Protein AF-A0A2P4SDF4-F1 (afdb_monomer_lite)

Organism: Bambusicola thoracicus (NCBI:txid9083)

Secondary structure (DSSP, 8-state):
---PPP----------PPPPPSS-HHHH---SSTT-SSEEEEBSS-EEE-SSS-EEEEEEEEESS-SSS---EEEEE-HHHHHTTEEEPPEEE-TT--EEEEEEEEESSS-EEE-TT-EEEEEE-

InterPro domains:
  IPR029054 dUTPase-like [PF00692] (30-124)
  IPR036157 dUTPase-like superfamily [G3DSA:2.70.40.10] (26-125)
  IPR036157 dUTPase-like superfamily [SSF51283] (29-124)
  IPR051592 HERV-K(HML-2) Pro peptidase A2 [PTHR19422] (12-124)

Radius of gyration: 21.12 Å; chains: 1; bounding box: 34×25×86 Å

pLDDT: mean 87.71, std 19.69, range [32.56, 98.38]

Sequence (125 aa):
MNITRSKASEGDGTSTGPQPSSTGYLDQQQPATRGSLGVDVATAVDIHLQDTTVQKIHFAAEGPLSLKKHVHAILLGRSSLGQSGVFLVPGVIDSDCRGLIYALLYTLTPPVFISAGICIGQFIP

Foldseek 3Di:
DDDDDDDDDDDDDPDCDPDPDPWFQQRPFDDPDPPHQFTFWWFQAKDWAADFDKDKGWTPGWPPRGPVDQDKWKKAFDVVCVVQQKGWDIDIRGNGGGTTDMIIMGGPDDGDIDGTPDGGITTRD

Structure (mmCIF, N/CA/C/O backbone):
data_AF-A0A2P4SDF4-F1
#
_entry.id   AF-A0A2P4SDF4-F1
#
loop_
_atom_site.group_PDB
_atom_site.id
_atom_site.type_symbol
_atom_site.label_atom_id
_atom_site.label_alt_id
_atom_site.label_comp_id
_atom_site.label_asym_id
_atom_site.label_entity_id
_atom_site.label_seq_id
_atom_site.pdbx_PDB_ins_code
_atom_site.Cartn_x
_atom_site.Cartn_y
_atom_site.Cartn_z
_atom_site.occupancy
_atom_site.B_iso_or_equiv
_atom_site.auth_seq_id
_atom_site.auth_comp_id
_atom_site.auth_asym_id
_atom_site.auth_atom_id
_atom_site.pdbx_PDB_model_num
ATOM 1 N N . MET A 1 1 ? -11.773 -7.197 -69.520 1.00 38.78 1 MET A N 1
ATOM 2 C CA . MET A 1 1 ? -10.989 -7.697 -68.371 1.00 38.78 1 MET A CA 1
ATOM 3 C C . MET A 1 1 ? -10.863 -6.545 -67.381 1.00 38.78 1 MET A C 1
ATOM 5 O O . MET A 1 1 ? -10.592 -5.441 -67.832 1.00 38.78 1 MET A O 1
ATOM 9 N N . ASN A 1 2 ? -11.132 -6.820 -66.099 1.00 32.56 2 ASN A N 1
ATOM 10 C CA . ASN A 1 2 ? -11.234 -5.928 -64.925 1.00 32.56 2 ASN A CA 1
ATOM 11 C C . ASN A 1 2 ? -12.550 -5.154 -64.729 1.00 32.56 2 ASN A C 1
ATOM 13 O O . ASN A 1 2 ? -12.735 -4.077 -65.282 1.00 32.56 2 ASN A O 1
ATOM 17 N N . ILE A 1 3 ? -13.402 -5.673 -63.832 1.00 37.00 3 ILE A N 1
ATOM 18 C CA . ILE A 1 3 ? -14.309 -4.873 -62.992 1.00 37.00 3 ILE A CA 1
ATOM 19 C C . ILE A 1 3 ? -14.255 -5.452 -61.572 1.00 37.00 3 ILE A C 1
ATOM 21 O O . ILE A 1 3 ? -14.583 -6.616 -61.339 1.00 37.00 3 ILE A O 1
ATOM 25 N N . THR A 1 4 ? -13.790 -4.626 -60.642 1.00 40.03 4 THR A N 1
ATOM 26 C CA . THR A 1 4 ? -13.642 -4.883 -59.207 1.00 40.03 4 THR A CA 1
ATOM 27 C C . THR A 1 4 ? -15.020 -4.953 -58.542 1.00 40.03 4 THR A C 1
ATOM 29 O O . THR A 1 4 ? -15.829 -4.043 -58.716 1.00 40.03 4 THR A O 1
ATOM 32 N N . ARG A 1 5 ? -15.309 -6.014 -57.774 1.00 38.50 5 ARG A N 1
ATOM 33 C CA . ARG A 1 5 ? -16.517 -6.086 -56.933 1.00 38.50 5 ARG A CA 1
ATOM 34 C C . ARG A 1 5 ? -16.287 -5.336 -55.623 1.00 38.50 5 ARG A C 1
ATOM 36 O O . ARG A 1 5 ? -15.345 -5.632 -54.892 1.00 38.50 5 ARG A O 1
ATOM 43 N N . SER A 1 6 ? -17.183 -4.399 -55.340 1.00 41.25 6 SER A N 1
ATOM 44 C CA . SER A 1 6 ? -17.396 -3.775 -54.038 1.00 41.25 6 SER A CA 1
ATOM 45 C C . SER A 1 6 ? -17.793 -4.822 -52.992 1.00 41.25 6 SER A C 1
ATOM 47 O O . SER A 1 6 ? -18.567 -5.737 -53.280 1.00 41.25 6 SER A O 1
ATOM 49 N N . LYS A 1 7 ? -17.290 -4.676 -51.762 1.00 39.19 7 LYS A N 1
ATOM 50 C CA . LYS A 1 7 ? -17.843 -5.358 -50.590 1.00 39.19 7 LYS A CA 1
ATOM 51 C C . LYS A 1 7 ? -18.266 -4.314 -49.560 1.00 39.19 7 LYS A C 1
ATOM 53 O O . LYS A 1 7 ? -17.543 -3.355 -49.307 1.00 39.19 7 LYS A O 1
ATOM 58 N N . ALA A 1 8 ? -19.492 -4.509 -49.091 1.00 35.94 8 ALA A N 1
ATOM 59 C CA . ALA A 1 8 ? -20.289 -3.638 -48.250 1.00 35.94 8 ALA A CA 1
ATOM 60 C C . ALA A 1 8 ? -19.672 -3.380 -46.868 1.00 35.94 8 ALA A C 1
ATOM 62 O O . ALA A 1 8 ? -18.970 -4.229 -46.321 1.00 35.94 8 ALA A O 1
ATOM 63 N N . SER A 1 9 ? -19.991 -2.206 -46.318 1.00 44.91 9 SER A N 1
ATOM 64 C CA . SER A 1 9 ? -19.820 -1.883 -44.907 1.00 44.91 9 SER A CA 1
ATOM 65 C C . SER A 1 9 ? -20.907 -2.570 -44.082 1.00 44.91 9 SER A C 1
ATOM 67 O O . SER A 1 9 ? -22.089 -2.303 -44.294 1.00 44.91 9 SER A O 1
ATOM 69 N N . GLU A 1 10 ? -20.502 -3.365 -43.101 1.00 37.75 10 GLU A N 1
ATOM 70 C CA . GLU A 1 10 ? -21.305 -3.701 -41.925 1.00 37.75 10 GLU A CA 1
ATOM 71 C C . GLU A 1 10 ? -20.401 -3.514 -40.704 1.00 37.75 10 GLU A C 1
ATOM 73 O O . GLU A 1 10 ? -19.231 -3.900 -40.721 1.00 37.75 10 GLU A O 1
ATOM 78 N N . GLY A 1 11 ? -20.914 -2.774 -39.721 1.00 43.75 11 GLY A N 1
ATOM 79 C CA . GLY A 1 11 ? -20.145 -2.231 -38.609 1.00 43.75 11 GLY A CA 1
ATOM 80 C C . GLY A 1 11 ? -19.748 -3.260 -37.557 1.00 43.75 11 GLY A C 1
ATOM 81 O O . GLY A 1 11 ? -20.364 -4.313 -37.427 1.00 43.75 11 GLY A O 1
ATOM 82 N N . ASP A 1 12 ? -18.756 -2.883 -36.757 1.00 38.03 12 ASP A N 1
ATOM 83 C CA . ASP A 1 12 ? -18.502 -3.509 -35.469 1.00 38.03 12 ASP A CA 1
ATOM 84 C C . ASP A 1 12 ? -18.418 -2.407 -34.411 1.00 38.03 12 ASP A C 1
ATOM 86 O O . ASP A 1 12 ? -17.549 -1.529 -34.453 1.00 38.03 12 ASP A O 1
ATOM 90 N N . GLY A 1 13 ? -19.413 -2.400 -33.524 1.00 49.12 13 GLY A N 1
ATOM 91 C CA . GLY A 1 13 ? -19.498 -1.482 -32.402 1.00 49.12 13 GLY A CA 1
ATOM 92 C C . GLY A 1 13 ? -18.347 -1.776 -31.460 1.00 49.12 13 GLY A C 1
ATOM 93 O O . GLY A 1 13 ? -18.403 -2.713 -30.670 1.00 49.12 13 GLY A O 1
ATOM 94 N N . THR A 1 14 ? -17.292 -0.973 -31.555 1.00 43.16 14 THR A N 1
ATOM 95 C CA . THR A 1 14 ? -16.124 -1.130 -30.702 1.00 43.16 14 THR A CA 1
ATOM 96 C C . THR A 1 14 ? -16.530 -0.733 -29.291 1.00 43.16 14 THR A C 1
ATOM 98 O O . THR A 1 14 ? -16.660 0.446 -28.962 1.00 43.16 14 THR A O 1
ATOM 101 N N . SER A 1 15 ? -16.771 -1.743 -28.461 1.00 47.12 15 SER A N 1
ATOM 102 C CA . SER A 1 15 ? -16.874 -1.610 -27.019 1.00 47.12 15 SER A CA 1
ATOM 103 C C . SER A 1 15 ? -15.642 -0.855 -26.524 1.00 47.12 15 SER A C 1
ATOM 105 O O . SER A 1 15 ? -14.529 -1.387 -26.542 1.00 47.12 15 SER A O 1
ATOM 107 N N . THR A 1 16 ? -15.822 0.393 -26.103 1.00 49.12 16 THR A N 1
ATOM 108 C CA . THR A 1 16 ? -14.782 1.180 -25.445 1.00 49.12 16 THR A CA 1
ATOM 109 C C . THR A 1 16 ? -14.599 0.648 -24.028 1.00 49.12 16 THR A C 1
ATOM 111 O O . THR A 1 16 ? -15.047 1.249 -23.054 1.00 49.12 16 THR A O 1
ATOM 114 N N . GLY A 1 17 ? -13.979 -0.527 -23.916 1.00 53.16 17 GLY A N 1
ATOM 115 C CA . GLY A 1 17 ? -13.313 -0.921 -22.684 1.00 53.16 17 GLY A CA 1
ATOM 116 C C . GLY A 1 17 ? -12.149 0.043 -22.420 1.00 53.16 17 GLY A C 1
ATOM 117 O O . GLY A 1 17 ? -11.593 0.589 -23.382 1.00 53.16 17 GLY A O 1
ATOM 118 N N . PRO A 1 18 ? -11.773 0.290 -21.153 1.00 53.31 18 PRO A N 1
ATOM 119 C CA . PRO A 1 18 ? -10.633 1.140 -20.840 1.00 53.31 18 PRO A CA 1
ATOM 120 C C . PRO A 1 18 ? -9.393 0.597 -21.552 1.00 53.31 18 PRO A C 1
ATOM 122 O O . PRO A 1 18 ? -9.037 -0.570 -21.388 1.00 53.31 18 PRO A O 1
ATOM 125 N N . GLN A 1 19 ? -8.758 1.426 -22.379 1.00 52.22 19 GLN A N 1
ATOM 126 C CA . GLN A 1 19 ? -7.465 1.081 -22.959 1.00 52.22 19 GLN A CA 1
ATOM 127 C C . GLN A 1 19 ? -6.455 0.891 -21.817 1.00 52.22 19 GLN A C 1
ATOM 129 O O . GLN A 1 19 ? -6.431 1.720 -20.902 1.00 52.22 19 GLN A O 1
ATOM 134 N N . PRO A 1 20 ? -5.630 -0.170 -21.846 1.00 60.47 20 PRO A N 1
ATOM 135 C CA . PRO A 1 20 ? -4.600 -0.366 -20.837 1.00 60.47 20 PRO A CA 1
ATOM 136 C C . PRO A 1 20 ? -3.667 0.848 -20.830 1.00 60.47 20 PRO A C 1
ATOM 138 O O . PRO A 1 20 ? -3.244 1.325 -21.886 1.00 60.47 20 PRO A O 1
ATOM 141 N N . SER A 1 21 ? -3.370 1.376 -19.641 1.00 65.12 21 SER A N 1
ATOM 142 C CA . SER A 1 21 ? -2.507 2.547 -19.507 1.00 65.12 21 SER A CA 1
ATOM 143 C C . SER A 1 21 ? -1.148 2.267 -20.146 1.00 65.12 21 SER A C 1
ATOM 145 O O . SER A 1 21 ? -0.469 1.313 -19.773 1.00 65.12 21 SER A O 1
ATOM 147 N N . SER A 1 22 ? -0.708 3.127 -21.066 1.00 80.69 22 SER A N 1
ATOM 148 C CA . SER A 1 22 ? 0.588 3.003 -21.751 1.00 80.69 22 SER A CA 1
ATOM 149 C C . SER A 1 22 ? 1.803 3.258 -20.843 1.00 80.69 22 SER A C 1
ATOM 151 O O . SER A 1 22 ? 2.929 3.340 -21.328 1.00 80.69 22 SER A O 1
ATOM 153 N N . THR A 1 23 ? 1.582 3.447 -19.540 1.00 88.12 23 THR A N 1
ATOM 154 C CA . THR A 1 23 ? 2.569 3.946 -18.578 1.00 88.12 23 THR A CA 1
ATOM 155 C C . THR A 1 23 ? 2.318 3.284 -17.217 1.00 88.12 23 THR A C 1
ATOM 157 O O . THR A 1 23 ? 1.167 3.245 -16.787 1.00 88.12 23 THR A O 1
ATOM 160 N N . GLY A 1 24 ? 3.354 2.779 -16.535 1.00 92.69 24 GLY A N 1
ATOM 161 C CA . GLY A 1 24 ? 3.206 2.130 -15.221 1.00 92.69 24 GLY A CA 1
ATOM 162 C C . GLY A 1 24 ? 2.916 3.126 -14.091 1.00 92.69 24 GLY A C 1
ATOM 163 O O . GLY A 1 24 ? 3.114 4.330 -14.256 1.00 92.69 24 GLY A O 1
ATOM 164 N N . TYR A 1 25 ? 2.468 2.646 -12.928 1.00 95.44 25 TYR A N 1
ATOM 165 C CA . TYR A 1 25 ? 2.078 3.511 -11.802 1.00 95.44 25 TYR A CA 1
ATOM 166 C C . TYR A 1 25 ? 3.195 4.482 -11.366 1.00 95.44 25 TYR A C 1
ATOM 168 O O . TYR A 1 25 ? 2.982 5.692 -11.292 1.00 95.44 25 TYR A O 1
ATOM 176 N N . LEU A 1 26 ? 4.417 3.978 -11.166 1.00 96.00 26 LEU A N 1
ATOM 177 C CA . LEU A 1 26 ? 5.586 4.771 -10.759 1.00 96.00 26 LEU A CA 1
ATOM 178 C C . LEU A 1 26 ? 6.153 5.653 -11.879 1.00 96.00 26 LEU A C 1
ATOM 180 O O . LEU A 1 26 ? 6.977 6.524 -11.617 1.00 96.00 26 LEU A O 1
ATOM 184 N N . ASP A 1 27 ? 5.730 5.440 -13.125 1.00 95.06 27 ASP A N 1
ATOM 185 C CA . ASP A 1 27 ? 6.110 6.308 -14.240 1.00 95.06 27 ASP A CA 1
ATOM 186 C C . ASP A 1 27 ? 5.220 7.563 -14.320 1.00 95.06 27 ASP A C 1
ATOM 188 O O . ASP A 1 27 ? 5.605 8.534 -14.976 1.00 95.06 27 ASP A O 1
ATOM 192 N N . GLN A 1 28 ? 4.031 7.524 -13.702 1.00 94.56 28 GLN A N 1
ATOM 193 C CA . GLN A 1 28 ? 3.044 8.612 -13.693 1.00 94.56 28 GLN A CA 1
ATOM 194 C C . GLN A 1 28 ? 3.042 9.391 -12.374 1.00 94.56 28 GLN A C 1
ATOM 196 O O . GLN A 1 28 ? 2.809 10.600 -12.371 1.00 94.56 28 GLN A O 1
ATOM 201 N N . GLN A 1 29 ? 3.266 8.701 -11.257 1.00 95.25 29 GLN A N 1
ATOM 202 C CA . GLN A 1 29 ? 3.200 9.288 -9.924 1.00 95.25 29 GLN A CA 1
ATOM 203 C C . GLN A 1 29 ? 4.553 9.849 -9.482 1.00 95.25 29 GLN A C 1
ATOM 205 O O . GLN A 1 29 ? 5.610 9.311 -9.810 1.00 95.25 29 GLN A O 1
ATOM 210 N N . GLN A 1 30 ? 4.515 10.933 -8.708 1.00 94.12 30 GLN A N 1
ATOM 211 C CA . GLN A 1 30 ? 5.699 11.520 -8.083 1.00 94.12 30 GLN A CA 1
ATOM 212 C C . GLN A 1 30 ? 5.663 11.286 -6.570 1.00 94.12 30 GLN A C 1
ATOM 214 O O . GLN A 1 30 ? 4.578 11.235 -5.985 1.00 94.12 30 GLN A O 1
ATOM 219 N N . PRO A 1 31 ? 6.828 11.173 -5.910 1.00 96.88 31 PRO A N 1
ATOM 220 C CA . PRO A 1 31 ? 6.886 11.217 -4.456 1.00 96.88 31 PRO A CA 1
ATOM 221 C C . PRO A 1 31 ? 6.239 12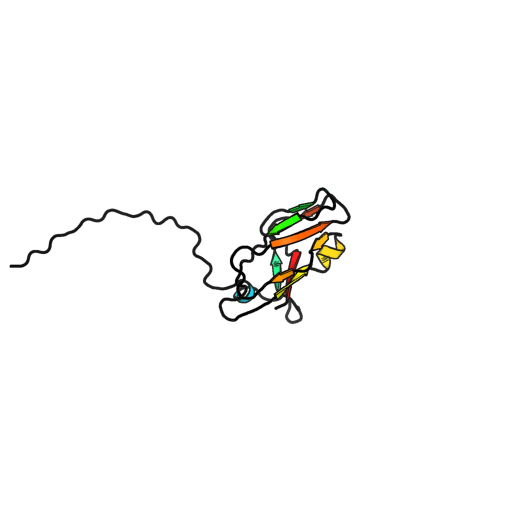.504 -3.923 1.00 96.88 31 PRO A C 1
ATOM 223 O O . PRO A 1 31 ? 6.321 13.555 -4.559 1.00 96.88 31 PRO A O 1
ATOM 226 N N . ALA A 1 32 ? 5.630 12.438 -2.735 1.00 96.19 32 ALA A N 1
ATOM 227 C CA . ALA A 1 32 ? 4.884 13.564 -2.160 1.00 96.19 32 ALA A CA 1
ATOM 228 C C . ALA A 1 32 ? 5.732 14.843 -2.007 1.00 96.19 32 ALA A C 1
ATOM 230 O O . ALA A 1 32 ? 5.222 15.958 -2.093 1.00 96.19 32 ALA A O 1
ATOM 231 N N . THR A 1 33 ? 7.038 14.684 -1.784 1.00 97.25 33 THR A N 1
ATOM 232 C CA . THR A 1 33 ? 8.027 15.764 -1.767 1.00 97.25 33 THR A CA 1
ATOM 233 C C . THR A 1 33 ? 9.345 15.276 -2.365 1.00 97.25 33 THR A C 1
ATOM 235 O O . THR A 1 33 ? 9.580 14.075 -2.484 1.00 97.25 33 THR A O 1
ATOM 238 N N . ARG A 1 34 ? 10.277 16.196 -2.644 1.00 96.31 34 ARG A N 1
ATOM 239 C CA . ARG A 1 34 ? 11.631 15.846 -3.109 1.00 96.31 34 ARG A CA 1
ATOM 240 C C . ARG A 1 34 ? 12.411 14.945 -2.133 1.00 96.31 34 ARG A C 1
ATOM 242 O O . ARG A 1 34 ? 13.324 14.255 -2.567 1.00 96.31 34 ARG A O 1
ATOM 249 N N . GLY A 1 35 ? 12.086 14.981 -0.838 1.00 97.38 35 GLY A N 1
ATOM 250 C CA . GLY A 1 35 ? 12.744 14.176 0.199 1.00 97.38 35 GLY A CA 1
ATOM 251 C C . GLY A 1 35 ? 12.004 12.887 0.567 1.00 97.38 35 GLY A C 1
ATOM 252 O O . GLY A 1 35 ? 12.438 12.186 1.477 1.00 97.38 35 GLY A O 1
AT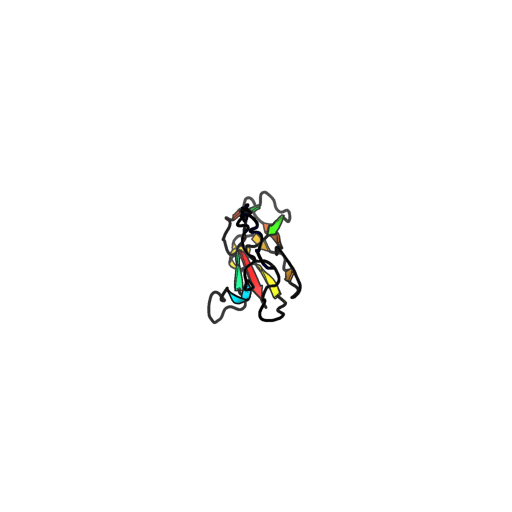OM 253 N N . SER A 1 36 ? 10.878 12.587 -0.083 1.00 97.31 36 SER A N 1
ATOM 254 C CA . SER A 1 36 ? 10.083 11.394 0.212 1.00 97.31 36 SER A CA 1
ATOM 255 C C . SER A 1 36 ? 10.792 10.128 -0.272 1.00 97.31 36 SER A C 1
ATOM 257 O O . SER A 1 36 ? 11.275 10.079 -1.400 1.00 97.31 36 SER A O 1
ATOM 259 N N . LEU A 1 37 ? 10.825 9.100 0.583 1.00 97.25 37 LEU A N 1
ATOM 260 C CA . LEU A 1 37 ? 11.439 7.808 0.264 1.00 97.25 37 LEU A CA 1
ATOM 261 C C . LEU A 1 37 ? 10.585 6.979 -0.708 1.00 97.25 37 LEU A C 1
ATOM 263 O O . LEU A 1 37 ? 11.125 6.355 -1.614 1.00 97.25 37 LEU A O 1
ATOM 267 N N . GLY A 1 38 ? 9.266 6.962 -0.503 1.00 97.38 38 GLY A N 1
ATOM 268 C CA . GLY A 1 38 ? 8.321 6.200 -1.315 1.00 97.38 38 GLY A CA 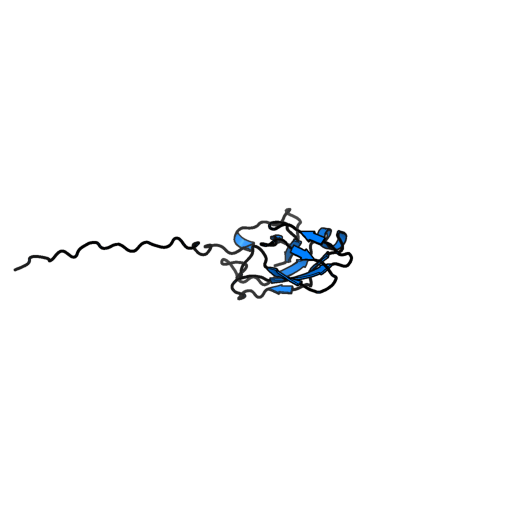1
ATOM 269 C C . GLY A 1 38 ? 7.361 7.071 -2.124 1.00 97.38 38 GLY A C 1
ATOM 270 O O . GLY A 1 38 ? 7.250 8.284 -1.923 1.00 97.38 38 GLY A O 1
ATOM 271 N N . VAL A 1 39 ? 6.643 6.414 -3.032 1.00 98.19 39 VAL A N 1
ATOM 272 C CA . VAL A 1 39 ? 5.524 6.976 -3.795 1.00 98.19 39 VAL A CA 1
ATOM 273 C C . VAL A 1 39 ? 4.225 6.507 -3.153 1.00 98.19 39 VAL A C 1
ATOM 275 O O . VAL A 1 39 ? 3.997 5.303 -3.036 1.00 98.19 39 VAL A O 1
ATOM 278 N N . ASP A 1 40 ? 3.397 7.455 -2.717 1.00 98.00 40 ASP A N 1
ATOM 279 C CA . ASP A 1 40 ? 2.118 7.174 -2.064 1.00 98.00 40 ASP A CA 1
ATOM 280 C C . ASP A 1 40 ? 1.194 6.367 -2.994 1.00 98.00 40 ASP A C 1
ATOM 282 O O . ASP A 1 40 ? 1.165 6.590 -4.204 1.00 98.00 40 ASP A O 1
ATOM 286 N N . VAL A 1 41 ? 0.419 5.445 -2.420 1.00 97.88 41 VAL A N 1
ATOM 287 C CA . VAL A 1 41 ? -0.578 4.655 -3.146 1.00 97.88 41 VAL A CA 1
ATOM 288 C C . VAL A 1 41 ? -1.920 4.632 -2.414 1.00 97.88 41 VAL A C 1
ATOM 290 O O . VAL A 1 41 ? -2.009 4.395 -1.202 1.00 97.88 41 VAL A O 1
ATOM 293 N N . ALA A 1 42 ? -2.977 4.902 -3.179 1.00 97.50 42 ALA A N 1
ATOM 294 C CA . ALA A 1 42 ? -4.350 5.002 -2.707 1.00 97.50 42 ALA A CA 1
ATOM 295 C C . ALA A 1 42 ? -5.127 3.694 -2.840 1.00 97.50 42 ALA A C 1
ATOM 297 O O . ALA A 1 42 ? -4.970 2.969 -3.825 1.00 97.50 42 ALA A O 1
ATOM 298 N N . THR A 1 43 ? -5.992 3.406 -1.864 1.00 97.31 43 THR A N 1
ATOM 299 C CA . THR A 1 43 ? -6.977 2.321 -2.001 1.00 97.31 43 THR A CA 1
ATOM 300 C C . THR A 1 43 ? -7.935 2.634 -3.150 1.00 97.31 43 THR A C 1
ATOM 302 O O . THR A 1 43 ? -8.347 3.783 -3.311 1.00 97.31 43 THR A O 1
ATOM 305 N N . ALA A 1 44 ? -8.295 1.639 -3.960 1.00 96.81 44 ALA A N 1
ATOM 306 C CA . ALA A 1 44 ? -9.293 1.844 -5.016 1.00 96.81 44 ALA A CA 1
ATOM 307 C C . ALA A 1 44 ? -10.735 1.672 -4.516 1.00 96.81 44 ALA A C 1
ATOM 309 O O . ALA A 1 44 ? -11.673 2.037 -5.219 1.00 96.81 44 ALA A O 1
ATOM 310 N N . VAL 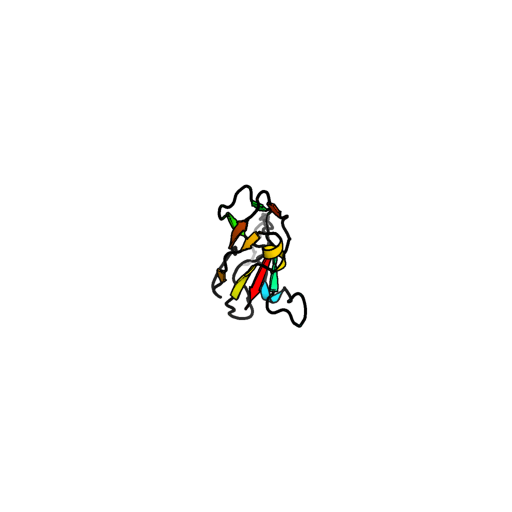A 1 45 ? -10.912 1.111 -3.318 1.00 95.75 45 VAL A N 1
ATOM 311 C CA . VAL A 1 45 ? -12.218 0.793 -2.734 1.00 95.75 45 VAL A CA 1
ATOM 312 C C . VAL A 1 45 ? -12.360 1.395 -1.344 1.00 95.75 45 VAL A C 1
ATOM 314 O O . VAL A 1 45 ? -11.364 1.629 -0.652 1.00 95.75 45 VAL A O 1
ATOM 317 N N . ASP A 1 46 ? -13.607 1.612 -0.939 1.00 97.69 46 ASP A N 1
ATOM 318 C CA . ASP A 1 46 ? -13.951 1.899 0.447 1.00 97.69 46 ASP A CA 1
ATOM 319 C C . ASP A 1 46 ? -13.603 0.691 1.332 1.00 97.69 46 ASP A C 1
ATOM 321 O O . ASP A 1 46 ? -13.849 -0.463 0.969 1.00 97.69 46 ASP A O 1
ATOM 325 N N . ILE A 1 47 ? -13.024 0.953 2.502 1.00 97.44 47 ILE A N 1
ATOM 326 C CA . ILE A 1 47 ? -12.579 -0.065 3.456 1.00 97.44 47 ILE A CA 1
ATOM 327 C C . ILE A 1 47 ? -13.397 0.066 4.736 1.00 97.44 47 ILE A C 1
ATOM 329 O O . ILE A 1 47 ? -13.449 1.137 5.343 1.00 97.44 47 ILE A O 1
ATOM 333 N N . HIS A 1 48 ? -13.976 -1.051 5.176 1.00 97.50 48 HIS A N 1
ATOM 334 C CA . HIS A 1 48 ? -14.714 -1.163 6.431 1.00 97.50 48 HIS A CA 1
ATOM 335 C C . HIS A 1 48 ? -14.072 -2.227 7.324 1.00 97.50 48 HIS A C 1
ATOM 337 O O . HIS A 1 48 ? -14.276 -3.427 7.135 1.00 97.50 48 HIS A O 1
ATOM 343 N N . LEU A 1 49 ? -13.310 -1.789 8.324 1.00 97.69 49 LEU A N 1
ATOM 344 C CA . LEU A 1 49 ? -12.701 -2.674 9.315 1.00 97.69 49 LEU A CA 1
ATOM 345 C C . LEU A 1 49 ? -13.619 -2.748 10.539 1.00 97.69 49 LEU A C 1
ATOM 347 O O . LEU A 1 49 ? -13.615 -1.852 11.385 1.00 97.69 49 LEU A O 1
ATOM 351 N N . GLN A 1 50 ? -14.458 -3.783 10.589 1.00 98.00 50 GLN A N 1
ATOM 352 C CA . GLN A 1 50 ? -15.441 -3.988 11.664 1.00 98.00 50 GLN A CA 1
ATOM 353 C C . GLN A 1 50 ? -14.856 -4.699 12.888 1.00 98.00 50 GLN A C 1
ATOM 355 O O . GLN A 1 50 ? -15.397 -4.589 13.984 1.00 98.00 50 GLN A O 1
ATOM 360 N N . ASP A 1 51 ? -13.749 -5.408 12.702 1.00 97.81 51 ASP A N 1
ATOM 361 C CA . ASP A 1 51 ? -13.041 -6.152 13.730 1.00 97.81 51 ASP A CA 1
ATOM 362 C C . ASP A 1 51 ? -11.522 -6.037 13.514 1.00 97.81 51 ASP A C 1
ATOM 364 O O . ASP A 1 51 ? -11.042 -5.229 12.714 1.00 97.81 51 ASP A O 1
ATOM 368 N N . THR A 1 52 ? -10.756 -6.822 14.265 1.00 98.00 52 THR A N 1
ATOM 369 C CA . THR A 1 52 ? -9.291 -6.843 14.200 1.00 98.00 52 THR A CA 1
ATOM 370 C C . THR A 1 52 ? -8.749 -7.884 13.216 1.00 98.00 52 THR A C 1
ATOM 372 O O . THR A 1 52 ? -7.542 -8.132 13.188 1.00 98.00 52 THR A O 1
ATOM 375 N N . THR A 1 53 ? -9.613 -8.520 12.416 1.00 97.69 53 THR A N 1
ATOM 376 C CA . THR A 1 53 ? -9.178 -9.510 11.431 1.00 97.69 53 THR A CA 1
ATOM 377 C C . THR A 1 53 ? -8.476 -8.840 10.255 1.00 97.69 53 THR A C 1
ATOM 379 O O . THR A 1 53 ? -8.697 -7.672 9.926 1.00 97.69 53 THR A O 1
ATOM 382 N N . VAL A 1 54 ? -7.581 -9.594 9.621 1.00 97.88 54 VAL A N 1
ATOM 383 C CA . VAL A 1 54 ? -6.858 -9.120 8.446 1.00 97.88 54 VAL A CA 1
ATOM 384 C C . VAL A 1 54 ? -7.789 -9.126 7.237 1.00 97.88 54 VAL A C 1
ATOM 386 O O . VAL A 1 54 ? -8.359 -10.159 6.890 1.00 97.88 54 VAL A O 1
ATOM 389 N N . GLN A 1 55 ? -7.879 -7.993 6.548 1.00 97.62 55 GLN A N 1
ATOM 390 C CA . GLN A 1 55 ? -8.629 -7.836 5.310 1.00 97.62 55 GLN A CA 1
ATOM 391 C C . GLN A 1 55 ? -7.707 -7.604 4.117 1.00 97.62 55 GLN A C 1
ATOM 393 O O . GLN A 1 55 ? -6.727 -6.862 4.194 1.00 97.62 55 GLN A O 1
ATOM 398 N N . LYS A 1 56 ? -8.053 -8.226 2.987 1.00 97.06 56 LYS A N 1
ATOM 399 C CA . LYS A 1 56 ? -7.385 -8.028 1.701 1.00 97.06 56 LYS A CA 1
ATOM 400 C C . LYS A 1 56 ? -8.084 -6.914 0.925 1.00 97.06 56 LYS A C 1
ATOM 402 O O . LYS A 1 56 ? -9.270 -7.028 0.632 1.00 97.06 56 LYS A O 1
ATOM 407 N N . ILE A 1 57 ? -7.337 -5.888 0.536 1.00 95.88 57 ILE A N 1
ATOM 408 C CA . ILE A 1 57 ? -7.818 -4.762 -0.280 1.00 95.88 57 ILE A CA 1
ATOM 409 C C . ILE A 1 57 ? -6.937 -4.605 -1.511 1.00 95.88 57 ILE A C 1
ATOM 411 O O . ILE A 1 57 ? -5.801 -5.077 -1.503 1.00 95.88 57 ILE A O 1
ATOM 415 N N . HIS A 1 58 ? -7.438 -3.963 -2.566 1.00 94.25 58 HIS A N 1
ATOM 416 C CA . HIS A 1 58 ? -6.616 -3.609 -3.723 1.00 94.25 58 HIS A CA 1
ATOM 417 C C . HIS A 1 58 ? -6.423 -2.096 -3.835 1.00 94.25 58 HIS A C 1
ATOM 419 O O . HIS A 1 58 ? -7.280 -1.298 -3.448 1.00 94.25 58 HIS A O 1
ATOM 425 N N . PHE A 1 59 ? -5.274 -1.710 -4.375 1.00 96.62 59 PHE A N 1
ATOM 426 C CA . PHE A 1 59 ? -4.936 -0.318 -4.636 1.00 96.62 59 PHE A CA 1
ATOM 427 C C . PHE A 1 59 ? -5.409 0.136 -6.009 1.00 96.62 59 PHE A C 1
ATOM 429 O O . PHE A 1 59 ? -5.683 -0.673 -6.889 1.00 96.62 59 PHE A O 1
ATOM 436 N N . ALA A 1 60 ? -5.392 1.449 -6.222 1.00 95.38 60 ALA A N 1
ATOM 437 C CA . ALA A 1 60 ? -5.530 2.073 -7.537 1.00 95.38 60 ALA A CA 1
ATOM 438 C C . ALA A 1 60 ? -4.272 1.901 -8.423 1.00 95.38 60 ALA A C 1
ATOM 440 O O . ALA A 1 60 ? -4.081 2.642 -9.385 1.00 95.38 60 ALA A O 1
ATOM 441 N N . ALA A 1 61 ? -3.389 0.963 -8.070 1.00 95.19 61 ALA A N 1
ATOM 442 C CA . ALA A 1 61 ? -2.157 0.649 -8.774 1.00 95.19 61 ALA A CA 1
ATOM 443 C C . ALA A 1 61 ? -2.187 -0.804 -9.251 1.00 95.19 61 ALA A C 1
ATOM 445 O O . ALA A 1 61 ? -2.574 -1.714 -8.512 1.00 95.19 61 ALA A O 1
ATOM 446 N N . GLU A 1 62 ? -1.708 -1.010 -10.471 1.00 95.50 62 GLU A N 1
ATOM 447 C CA . GLU A 1 62 ? -1.546 -2.325 -11.077 1.00 95.50 62 GLU A CA 1
ATOM 448 C C . GLU A 1 62 ? -0.087 -2.559 -11.458 1.00 95.50 62 GLU A C 1
ATOM 450 O O . GLU A 1 62 ? 0.670 -1.623 -11.731 1.00 95.50 62 GLU A O 1
ATOM 455 N N . GLY A 1 63 ? 0.305 -3.828 -11.450 1.00 94.88 63 GLY A N 1
ATOM 456 C CA . GLY A 1 63 ? 1.595 -4.281 -11.933 1.00 94.88 63 GLY A CA 1
ATOM 457 C C . GLY A 1 63 ? 1.613 -4.437 -13.462 1.00 94.88 63 GLY A C 1
ATOM 458 O O . GLY A 1 63 ? 0.598 -4.825 -14.056 1.00 94.88 63 GLY A O 1
ATOM 459 N N . PRO A 1 64 ? 2.766 -4.206 -14.112 1.00 96.06 64 PRO A N 1
ATOM 460 C CA . PRO A 1 64 ? 4.052 -3.839 -13.511 1.00 96.06 64 PRO A CA 1
ATOM 461 C C . PRO A 1 64 ? 4.113 -2.361 -13.088 1.00 96.06 64 PRO A C 1
ATOM 463 O O . PRO A 1 64 ? 3.553 -1.477 -13.737 1.00 96.06 64 PRO A O 1
ATOM 466 N N . LEU A 1 65 ? 4.844 -2.082 -12.003 1.00 96.31 65 LEU A N 1
ATOM 467 C CA . LEU A 1 65 ? 4.914 -0.741 -11.405 1.00 96.31 65 LEU A CA 1
ATOM 468 C C . LEU A 1 65 ? 5.556 0.313 -12.321 1.00 96.31 65 LEU A C 1
ATOM 470 O O . LEU A 1 65 ? 5.235 1.494 -12.212 1.00 96.31 65 LEU A O 1
ATOM 474 N N . SER A 1 66 ? 6.440 -0.095 -13.230 1.00 95.31 66 SER A N 1
ATOM 475 C CA . SER A 1 66 ? 7.003 0.746 -14.289 1.00 95.31 66 SER A CA 1
ATOM 476 C C . SER A 1 66 ? 7.052 -0.054 -15.588 1.00 95.31 66 SER A C 1
ATOM 478 O O . SER A 1 66 ? 7.395 -1.235 -15.588 1.00 95.31 66 SER A O 1
ATOM 480 N N . LEU A 1 67 ? 6.709 0.597 -16.699 1.00 94.75 67 LEU A N 1
ATOM 481 C CA . LEU A 1 67 ? 6.884 0.060 -18.051 1.00 94.75 67 LEU A CA 1
ATOM 482 C C . LEU A 1 67 ? 8.200 0.527 -18.684 1.00 94.75 67 LEU A C 1
ATOM 484 O O . LEU A 1 67 ? 8.604 0.007 -19.721 1.00 94.75 67 LEU A O 1
ATOM 488 N N . LYS A 1 68 ? 8.877 1.505 -18.069 1.00 94.06 68 LYS A N 1
ATOM 489 C CA . LYS A 1 68 ? 10.159 2.046 -18.544 1.00 94.06 68 LYS A CA 1
ATOM 490 C C . LYS A 1 68 ? 11.364 1.279 -18.003 1.00 94.06 68 LYS A C 1
ATOM 492 O O . LYS A 1 68 ? 12.417 1.288 -18.635 1.00 94.06 68 LYS A O 1
ATOM 497 N N . LYS A 1 69 ? 11.239 0.656 -16.829 1.00 92.81 69 LYS A N 1
ATOM 498 C CA . LYS A 1 69 ? 12.309 -0.108 -16.172 1.00 92.81 69 LYS A CA 1
ATOM 499 C C . LYS A 1 69 ? 11.745 -1.216 -15.284 1.00 92.81 69 LYS A C 1
ATOM 501 O O . LYS A 1 69 ? 10.641 -1.096 -14.766 1.00 92.81 69 LYS A O 1
ATOM 506 N N . HIS A 1 70 ? 12.543 -2.256 -15.047 1.00 93.94 70 HIS A N 1
ATOM 507 C CA . HIS A 1 70 ? 12.241 -3.268 -14.034 1.00 93.94 70 HIS A CA 1
ATOM 508 C C . HIS A 1 70 ? 12.419 -2.666 -12.638 1.00 93.94 70 HIS A C 1
ATOM 510 O O . HIS A 1 70 ? 13.516 -2.236 -12.282 1.00 93.94 70 HIS A O 1
ATOM 516 N N . VAL A 1 71 ? 11.335 -2.606 -11.865 1.00 95.56 71 VAL A N 1
ATOM 517 C CA . VAL A 1 71 ? 11.320 -2.058 -10.503 1.00 95.56 71 VAL A CA 1
ATOM 518 C C . VAL A 1 71 ? 10.646 -3.059 -9.587 1.00 95.56 71 VAL A C 1
ATOM 520 O O . VAL A 1 71 ? 9.493 -3.413 -9.815 1.00 95.56 71 VAL A O 1
ATOM 523 N N . HIS A 1 72 ? 11.370 -3.497 -8.565 1.00 96.38 72 HIS A N 1
ATOM 524 C CA . HIS A 1 72 ? 10.785 -4.171 -7.412 1.00 96.38 72 HIS A CA 1
ATOM 525 C C . HIS A 1 72 ? 10.441 -3.097 -6.386 1.00 96.38 72 HIS A C 1
ATOM 527 O O . HIS A 1 72 ? 11.084 -2.053 -6.371 1.00 96.38 72 HIS A O 1
ATOM 533 N N . ALA A 1 73 ? 9.450 -3.327 -5.535 1.00 97.88 73 ALA A N 1
ATOM 534 C CA . ALA A 1 73 ? 9.145 -2.372 -4.479 1.00 97.88 73 ALA A CA 1
ATOM 535 C C . ALA A 1 73 ? 8.752 -3.060 -3.180 1.00 97.88 73 ALA A C 1
ATOM 537 O O . ALA A 1 73 ? 8.158 -4.136 -3.181 1.00 97.88 73 ALA A O 1
ATOM 538 N N . ILE A 1 74 ? 9.023 -2.389 -2.066 1.00 98.31 74 ILE A N 1
ATOM 539 C CA . ILE A 1 74 ? 8.419 -2.718 -0.779 1.00 98.31 74 ILE A CA 1
ATOM 540 C C . ILE A 1 74 ? 7.187 -1.835 -0.605 1.00 98.31 74 ILE A C 1
ATOM 542 O O . ILE A 1 74 ? 7.271 -0.609 -0.655 1.00 98.31 74 ILE A O 1
ATOM 546 N N . LEU A 1 75 ? 6.037 -2.460 -0.389 1.00 98.19 75 LEU A N 1
ATOM 547 C CA . LEU A 1 75 ? 4.810 -1.791 0.005 1.00 98.19 75 LEU A CA 1
ATOM 548 C C . LEU A 1 75 ? 4.771 -1.664 1.528 1.00 98.19 75 LEU A C 1
ATOM 550 O O . LEU A 1 75 ? 4.719 -2.673 2.233 1.00 98.19 75 LEU A O 1
ATOM 554 N N . LEU A 1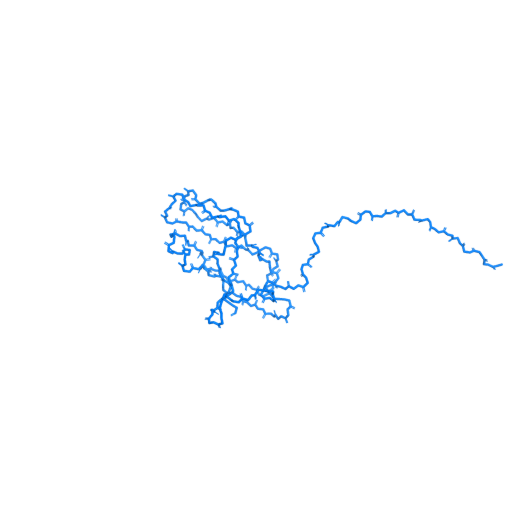 76 ? 4.750 -0.429 2.027 1.00 98.25 76 LEU A N 1
ATOM 555 C CA . LEU A 1 76 ? 4.612 -0.119 3.451 1.00 98.25 76 LEU A CA 1
ATOM 556 C C . LEU A 1 76 ? 3.413 0.790 3.710 1.00 98.25 76 LEU A C 1
ATOM 558 O O . LEU A 1 76 ? 3.049 1.613 2.874 1.00 98.25 76 LEU A O 1
ATOM 562 N N . GLY A 1 77 ? 2.826 0.677 4.901 1.00 97.81 77 GLY A N 1
ATOM 563 C CA . GLY A 1 77 ? 1.846 1.648 5.384 1.00 97.81 77 GLY A CA 1
ATOM 564 C C . GLY A 1 77 ? 2.475 3.027 5.592 1.00 97.81 77 GLY A C 1
ATOM 565 O O . GLY A 1 77 ? 3.660 3.153 5.913 1.00 97.81 77 GLY A O 1
ATOM 566 N N . ARG A 1 78 ? 1.677 4.084 5.428 1.00 97.56 78 ARG A N 1
ATOM 567 C CA . ARG A 1 78 ? 2.089 5.445 5.806 1.00 97.56 78 ARG A CA 1
ATOM 568 C C . ARG A 1 78 ? 2.058 5.589 7.326 1.00 97.56 78 ARG A C 1
ATOM 570 O O . ARG A 1 78 ? 1.233 4.971 7.996 1.00 97.56 78 ARG A O 1
ATOM 577 N N . SER A 1 79 ? 2.914 6.444 7.883 1.00 96.50 79 SER A N 1
ATOM 578 C CA . SER A 1 79 ? 2.961 6.662 9.337 1.00 96.50 79 SER A CA 1
ATOM 579 C C . SER A 1 79 ? 1.622 7.150 9.904 1.00 96.50 79 SER A C 1
ATOM 581 O O . SER A 1 79 ? 1.233 6.725 10.989 1.00 96.50 79 SER A O 1
ATOM 583 N N . SER A 1 80 ? 0.888 7.978 9.153 1.00 95.75 80 SER A N 1
ATOM 584 C CA . SER A 1 80 ? -0.449 8.454 9.524 1.00 95.75 80 SER A CA 1
ATOM 585 C C . SER A 1 80 ? -1.478 7.328 9.653 1.00 95.75 80 SER A C 1
ATOM 587 O O . SER A 1 80 ? -2.348 7.412 10.514 1.00 95.75 80 SER A O 1
ATOM 589 N N . LEU A 1 81 ? -1.358 6.260 8.854 1.00 96.44 81 LEU A N 1
ATOM 590 C CA . LEU A 1 81 ? -2.221 5.081 8.957 1.00 96.44 81 LEU A CA 1
ATOM 591 C C . LEU A 1 81 ? -1.979 4.357 10.292 1.00 96.44 81 LEU A C 1
ATOM 593 O O . LEU A 1 81 ? -2.918 4.064 11.029 1.00 96.44 81 LEU A O 1
ATOM 597 N N . GLY A 1 82 ? -0.704 4.163 10.647 1.00 95.88 82 GLY A N 1
ATOM 598 C CA . GLY A 1 82 ? -0.319 3.582 11.935 1.00 95.88 82 GLY A CA 1
ATOM 599 C C . GLY A 1 82 ? -0.797 4.420 13.125 1.00 95.88 82 GLY A C 1
ATOM 600 O O . GLY A 1 82 ? -1.282 3.871 14.112 1.00 95.88 82 GLY A O 1
ATOM 601 N N . GLN A 1 83 ? -0.730 5.752 13.019 1.00 96.06 83 GLN A N 1
ATOM 602 C CA . GLN A 1 83 ? -1.248 6.669 14.044 1.00 96.06 83 GLN A CA 1
ATOM 603 C C . GLN A 1 83 ? -2.768 6.580 14.219 1.00 96.06 83 GLN A C 1
ATOM 605 O O . GLN A 1 83 ? -3.252 6.789 15.329 1.00 96.06 83 GLN A O 1
ATOM 610 N N . SER A 1 84 ? -3.521 6.229 13.171 1.00 94.75 84 SER A N 1
ATOM 611 C CA . SER A 1 84 ? -4.963 5.974 13.275 1.00 94.75 84 SER A CA 1
ATOM 612 C C . SER A 1 84 ? -5.296 4.551 13.740 1.00 94.75 84 SER A C 1
ATOM 614 O O . SER A 1 84 ? -6.443 4.126 13.632 1.00 94.75 84 SER A O 1
ATOM 616 N N . GLY A 1 85 ? -4.306 3.785 14.214 1.00 97.31 85 GLY A N 1
ATOM 617 C CA . GLY A 1 85 ? -4.497 2.418 14.698 1.00 97.31 85 GLY A CA 1
ATOM 618 C C . GLY A 1 85 ? -4.759 1.401 13.588 1.00 97.31 85 GLY A C 1
ATOM 619 O O . GLY A 1 85 ? -5.275 0.320 13.869 1.00 97.31 85 GLY A O 1
ATOM 620 N N . VAL A 1 86 ? -4.434 1.728 12.334 1.00 98.06 86 VAL A N 1
ATOM 621 C CA . VAL A 1 86 ? -4.572 0.830 11.183 1.00 98.06 86 VAL A CA 1
ATOM 622 C C . VAL A 1 86 ? -3.187 0.455 10.672 1.00 98.06 86 VAL A C 1
ATOM 624 O O . VAL A 1 86 ? -2.305 1.295 10.520 1.00 98.06 86 VAL A O 1
ATOM 627 N N . PHE A 1 87 ? -2.982 -0.823 10.387 1.00 97.81 87 PHE A N 1
ATOM 628 C CA . PHE A 1 87 ? -1.691 -1.340 9.963 1.00 97.81 87 PHE A CA 1
ATOM 629 C C . PHE A 1 87 ? -1.827 -2.049 8.631 1.00 97.81 87 PHE A C 1
ATOM 631 O O . PHE A 1 87 ? -2.702 -2.891 8.445 1.00 97.81 87 PHE A O 1
ATOM 638 N N . LEU A 1 88 ? -0.926 -1.701 7.718 1.00 97.75 88 LEU A N 1
ATOM 639 C CA . LEU A 1 88 ? -0.684 -2.437 6.489 1.00 97.75 88 LEU A CA 1
ATOM 640 C C . LEU A 1 88 ? 0.438 -3.439 6.759 1.00 97.75 88 LEU A C 1
ATOM 642 O O . LEU A 1 88 ? 1.504 -3.054 7.244 1.00 97.75 88 LEU A O 1
ATOM 646 N N . VAL A 1 89 ? 0.204 -4.710 6.441 1.00 97.75 89 VAL A N 1
ATOM 647 C CA . VAL A 1 89 ? 1.240 -5.746 6.493 1.00 97.75 89 VAL A CA 1
ATOM 648 C C . VAL A 1 89 ? 2.228 -5.489 5.352 1.00 97.75 89 VAL A C 1
ATOM 650 O O . VAL A 1 89 ? 1.789 -5.455 4.199 1.00 97.75 89 VAL A O 1
ATOM 653 N N . PRO A 1 90 ? 3.533 -5.303 5.633 1.00 97.62 90 PRO A N 1
ATOM 654 C CA . PRO A 1 90 ? 4.535 -5.085 4.596 1.00 97.62 90 PRO A CA 1
ATOM 655 C C . PRO A 1 90 ? 4.482 -6.145 3.494 1.00 97.62 90 PRO A C 1
ATOM 657 O O . PRO A 1 90 ? 4.380 -7.338 3.783 1.00 97.62 90 PRO A O 1
ATOM 660 N N . GLY A 1 91 ? 4.576 -5.712 2.239 1.00 97.12 91 GLY A N 1
ATOM 661 C CA . GLY A 1 91 ? 4.555 -6.593 1.070 1.00 97.12 91 GLY A CA 1
ATOM 662 C C . GLY A 1 91 ? 5.721 -6.319 0.129 1.00 97.12 91 GLY A C 1
ATOM 663 O O . GLY A 1 91 ? 6.205 -5.193 0.055 1.00 97.12 91 GLY A O 1
ATOM 664 N N . VAL A 1 92 ? 6.163 -7.338 -0.603 1.00 97.81 92 VAL A N 1
ATOM 665 C CA . VAL A 1 92 ? 7.109 -7.186 -1.716 1.00 97.81 92 VAL A CA 1
ATOM 666 C C . VAL A 1 92 ? 6.321 -7.257 -3.015 1.00 97.81 92 VAL A C 1
ATOM 668 O O . VAL A 1 92 ? 5.469 -8.130 -3.176 1.00 97.81 92 VAL A O 1
ATOM 671 N N . ILE A 1 93 ? 6.592 -6.326 -3.921 1.00 97.50 93 ILE A N 1
ATOM 672 C CA . ILE A 1 93 ? 6.034 -6.298 -5.266 1.00 97.50 93 ILE A CA 1
ATOM 673 C C . ILE A 1 93 ? 7.161 -6.609 -6.238 1.00 97.50 93 ILE A C 1
ATOM 675 O O . ILE A 1 93 ? 8.092 -5.815 -6.397 1.00 97.50 93 ILE A O 1
ATOM 679 N N . ASP A 1 94 ? 7.065 -7.767 -6.880 1.00 97.12 94 ASP A N 1
ATOM 680 C CA . ASP A 1 94 ? 8.012 -8.168 -7.909 1.00 97.12 94 ASP A CA 1
ATOM 681 C C . ASP A 1 94 ? 7.836 -7.342 -9.184 1.00 97.12 94 ASP A C 1
ATOM 683 O O . ASP A 1 94 ? 6.740 -6.879 -9.514 1.00 97.12 94 ASP A O 1
ATOM 687 N N . SER A 1 95 ? 8.934 -7.151 -9.916 1.00 96.31 95 SER A N 1
ATOM 688 C CA . SER A 1 95 ? 8.956 -6.306 -11.114 1.00 96.31 95 SER A CA 1
ATOM 689 C C . SER A 1 95 ? 8.153 -6.866 -12.288 1.00 96.31 95 SER A C 1
ATOM 691 O O . SER A 1 95 ? 7.803 -6.119 -13.203 1.00 96.31 95 SER A O 1
ATOM 693 N N . ASP A 1 96 ? 7.835 -8.157 -12.260 1.00 94.25 96 ASP A N 1
ATOM 694 C CA . ASP A 1 96 ? 7.001 -8.865 -13.226 1.00 94.25 96 ASP A CA 1
ATOM 695 C C . ASP A 1 96 ? 5.594 -9.181 -12.692 1.00 94.25 96 ASP A C 1
ATOM 697 O O . ASP A 1 96 ? 4.817 -9.849 -13.380 1.00 94.25 96 ASP A O 1
ATOM 701 N N . CYS A 1 97 ? 5.232 -8.656 -11.513 1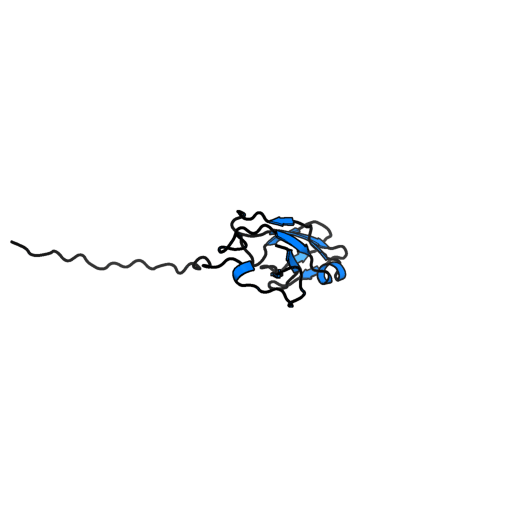.00 93.94 97 CYS A N 1
ATOM 702 C CA . CYS A 1 97 ? 3.864 -8.702 -11.007 1.00 93.94 97 CYS A CA 1
ATOM 703 C C . CYS A 1 97 ? 2.911 -8.048 -12.021 1.00 93.94 97 CYS A C 1
ATOM 705 O O . CYS A 1 97 ? 3.188 -6.969 -12.551 1.00 93.94 97 CYS A O 1
ATOM 707 N N . ARG A 1 98 ? 1.779 -8.705 -12.301 1.00 94.06 98 ARG A N 1
ATOM 708 C CA . ARG A 1 98 ? 0.772 -8.255 -13.274 1.00 94.06 98 ARG A CA 1
ATOM 709 C C . ARG A 1 98 ? -0.599 -8.130 -12.628 1.00 94.06 98 ARG A C 1
ATOM 711 O O . ARG A 1 98 ? -1.002 -8.998 -11.858 1.00 94.06 98 ARG A O 1
ATOM 718 N N . GLY A 1 99 ? -1.338 -7.101 -13.034 1.00 94.19 99 GLY A N 1
ATOM 719 C CA . GLY A 1 99 ? -2.708 -6.862 -12.587 1.00 94.19 99 GLY A CA 1
ATOM 720 C C . GLY A 1 99 ? -2.776 -6.196 -11.215 1.00 94.19 99 GLY A C 1
ATOM 721 O O . GLY A 1 99 ? -1.838 -5.521 -10.795 1.00 94.19 99 GLY A O 1
ATOM 722 N N . LEU A 1 100 ? -3.906 -6.363 -10.529 1.00 95.44 100 LEU A N 1
ATOM 723 C CA . LEU A 1 100 ? -4.205 -5.665 -9.278 1.00 95.44 100 LEU A CA 1
ATOM 724 C C . LEU A 1 100 ? -3.165 -5.935 -8.186 1.00 95.44 100 LEU A C 1
ATOM 726 O O . LEU A 1 100 ? -2.871 -7.086 -7.851 1.00 95.44 100 LEU A O 1
ATOM 730 N N . ILE A 1 101 ? -2.679 -4.859 -7.567 1.00 95.81 101 ILE A N 1
ATOM 731 C CA . ILE A 1 101 ? -1.832 -4.945 -6.381 1.00 95.81 101 ILE A CA 1
ATOM 732 C C . ILE A 1 101 ? -2.721 -4.952 -5.143 1.00 95.81 101 ILE A C 1
ATOM 734 O O . ILE A 1 101 ? -3.536 -4.049 -4.932 1.00 95.81 101 ILE A O 1
ATOM 738 N N . TYR A 1 102 ? -2.533 -5.966 -4.302 1.00 95.38 102 TYR A N 1
ATOM 739 C CA . TYR A 1 102 ? -3.274 -6.130 -3.058 1.00 95.38 102 TYR A CA 1
ATOM 740 C C . TYR A 1 102 ? -2.414 -5.804 -1.835 1.00 95.38 102 TYR A C 1
ATOM 742 O O . TYR A 1 102 ? -1.215 -6.068 -1.825 1.00 95.38 102 TYR A O 1
ATOM 750 N N . ALA A 1 103 ? -3.050 -5.305 -0.776 1.00 94.62 103 ALA A N 1
ATOM 751 C CA . ALA A 1 103 ? -2.496 -5.278 0.574 1.00 94.62 103 ALA A CA 1
ATOM 752 C C . ALA A 1 103 ? -3.364 -6.063 1.545 1.00 94.62 103 ALA A C 1
ATOM 754 O O . ALA A 1 103 ? -4.556 -6.278 1.325 1.00 94.62 103 ALA A O 1
ATOM 755 N N . LEU A 1 104 ? -2.734 -6.434 2.652 1.00 97.81 104 LEU A N 1
ATOM 756 C CA . LEU A 1 104 ? -3.387 -6.952 3.839 1.00 97.81 104 LEU A CA 1
ATOM 757 C C . LEU A 1 104 ? -3.371 -5.857 4.909 1.00 97.81 104 LEU A C 1
ATOM 759 O O . LEU A 1 104 ? -2.307 -5.313 5.210 1.00 97.81 104 LEU A O 1
ATOM 763 N N . LEU A 1 105 ? -4.536 -5.514 5.456 1.00 97.12 105 LEU A N 1
ATOM 764 C CA . LEU A 1 105 ? -4.690 -4.512 6.512 1.00 97.12 105 LEU A CA 1
ATOM 765 C C . LEU A 1 105 ? -5.439 -5.080 7.714 1.00 97.12 105 LEU A C 1
ATOM 767 O O . LEU A 1 105 ? -6.300 -5.936 7.558 1.00 97.12 105 LEU A O 1
ATOM 771 N N . TYR A 1 106 ? -5.163 -4.549 8.900 1.00 98.25 106 TYR A N 1
ATOM 772 C CA . TYR A 1 106 ? -5.971 -4.765 10.103 1.00 98.25 106 TYR A CA 1
ATOM 773 C C . TYR A 1 106 ? -6.015 -3.484 10.944 1.00 98.25 106 TYR A C 1
ATOM 775 O O . TYR A 1 106 ? -5.178 -2.593 10.784 1.00 98.25 106 TYR A O 1
ATOM 783 N N . THR A 1 107 ? -6.991 -3.376 11.846 1.00 98.38 107 THR A N 1
ATOM 784 C CA . THR A 1 107 ? -7.075 -2.279 12.821 1.00 98.38 107 THR A CA 1
ATOM 785 C C . THR A 1 107 ? -6.940 -2.801 14.245 1.00 98.38 107 THR A C 1
ATOM 787 O O . THR A 1 107 ? -7.336 -3.925 14.542 1.00 98.38 107 THR A O 1
ATOM 790 N N . LEU A 1 108 ? -6.375 -1.980 15.130 1.00 98.12 108 LEU A N 1
ATOM 791 C CA . LEU A 1 108 ? -6.334 -2.233 16.570 1.00 98.12 108 LEU A CA 1
ATOM 792 C C . LEU A 1 108 ? -7.600 -1.746 17.292 1.00 98.12 108 LEU A C 1
ATOM 794 O O . LEU A 1 108 ? -7.878 -2.204 18.397 1.00 98.12 108 LEU A O 1
ATOM 798 N N . THR A 1 109 ? -8.352 -0.817 16.698 1.00 96.38 109 THR A N 1
ATOM 799 C CA . THR A 1 109 ? -9.484 -0.133 17.345 1.00 96.38 109 THR A CA 1
ATOM 800 C C . THR A 1 109 ? -10.666 -0.004 16.380 1.00 96.38 109 THR A C 1
ATOM 802 O O . THR A 1 109 ? -10.900 1.080 15.841 1.00 96.38 109 THR A O 1
ATOM 805 N N . PRO A 1 110 ? -11.406 -1.095 16.119 1.00 97.06 110 PRO A N 1
ATOM 806 C CA . PRO A 1 110 ? -12.597 -1.035 15.282 1.00 97.06 110 PRO A CA 1
ATOM 807 C C . PRO A 1 110 ? -13.735 -0.239 15.963 1.00 97.06 110 PRO A C 1
ATOM 809 O O . PRO A 1 110 ? -13.787 -0.177 17.194 1.00 97.06 110 PRO A O 1
ATOM 812 N N . PRO A 1 111 ? -14.689 0.319 15.193 1.00 97.31 111 PRO A N 1
ATOM 813 C CA . PRO A 1 111 ? -14.760 0.275 13.734 1.00 97.31 111 PRO A CA 1
ATOM 814 C C . PRO A 1 111 ? -13.916 1.371 13.067 1.00 97.31 111 PRO A C 1
ATOM 816 O O . PRO A 1 111 ? -13.841 2.496 13.559 1.00 97.31 111 PRO A O 1
ATOM 819 N N . VAL A 1 112 ? -13.349 1.067 11.896 1.00 97.94 112 VAL A N 1
ATOM 820 C CA . VAL A 1 112 ? -12.670 2.060 11.047 1.00 97.94 112 VAL A CA 1
ATOM 821 C C . VAL A 1 112 ? -13.256 2.062 9.640 1.00 97.94 112 VAL A C 1
ATOM 823 O O . VAL A 1 112 ? -13.471 1.007 9.041 1.00 97.94 112 VAL A O 1
ATOM 826 N N . PHE A 1 113 ? -13.477 3.264 9.109 1.00 97.56 113 PHE A N 1
ATOM 827 C CA . PHE A 1 113 ? -13.860 3.501 7.723 1.00 97.56 113 PHE A CA 1
ATOM 828 C C . PHE A 1 113 ? -12.787 4.328 7.010 1.00 97.56 113 PHE A C 1
ATOM 830 O O . PHE A 1 113 ? -12.343 5.350 7.534 1.00 97.56 113 PHE A O 1
ATOM 837 N N . ILE A 1 114 ? -12.386 3.891 5.816 1.00 97.44 114 ILE A N 1
ATOM 838 C CA . ILE A 1 114 ? -11.450 4.610 4.946 1.00 97.44 114 ILE A CA 1
ATOM 839 C C . ILE A 1 114 ? -12.064 4.676 3.555 1.00 97.44 114 ILE A C 1
ATOM 841 O O . ILE A 1 114 ? -12.343 3.639 2.960 1.00 97.44 114 ILE A O 1
ATOM 845 N N . SER A 1 115 ? -12.251 5.882 3.028 1.00 97.81 115 SER A N 1
ATOM 846 C CA . SER A 1 115 ? -12.800 6.062 1.685 1.00 97.81 115 SER A CA 1
ATOM 847 C C . SER A 1 115 ? -11.810 5.670 0.585 1.00 97.81 115 SER A C 1
ATOM 849 O O . SER A 1 115 ? -10.592 5.823 0.735 1.00 97.81 115 SER A O 1
ATOM 851 N N . ALA A 1 116 ? -12.345 5.234 -0.555 1.00 97.81 116 ALA A N 1
ATOM 852 C CA . ALA A 1 116 ? -11.609 5.083 -1.801 1.00 97.81 116 ALA A CA 1
ATOM 853 C C . ALA A 1 116 ? -10.830 6.368 -2.143 1.00 97.81 116 ALA A C 1
ATOM 855 O O . ALA A 1 116 ? -11.269 7.485 -1.865 1.00 97.81 116 ALA A O 1
ATOM 856 N N . GLY A 1 117 ? -9.652 6.220 -2.749 1.00 97.12 117 GLY A N 1
ATOM 857 C CA . GLY A 1 117 ? -8.787 7.337 -3.132 1.00 97.12 117 GLY A CA 1
ATOM 858 C C . GLY A 1 117 ? -7.880 7.869 -2.016 1.00 97.12 117 GLY A C 1
ATOM 859 O O . GLY A 1 117 ? -6.987 8.667 -2.297 1.00 97.12 117 GLY A O 1
ATOM 860 N N . ILE A 1 118 ? -8.027 7.409 -0.769 1.00 97.56 118 ILE A N 1
ATOM 861 C CA . ILE A 1 118 ? -7.107 7.782 0.313 1.00 97.56 118 ILE A CA 1
ATOM 862 C C . ILE A 1 118 ? -5.786 7.013 0.189 1.00 97.56 118 ILE A C 1
ATOM 864 O O . ILE A 1 118 ? -5.766 5.781 0.127 1.00 97.56 118 ILE A O 1
ATOM 868 N N . CYS A 1 119 ? -4.666 7.744 0.206 1.00 97.56 119 CYS A N 1
ATOM 869 C CA . CYS A 1 119 ? -3.318 7.177 0.268 1.00 97.56 119 CYS A CA 1
ATOM 870 C C . CYS A 1 119 ? -3.053 6.544 1.637 1.00 97.56 119 CYS A C 1
ATOM 872 O O . CYS A 1 119 ? -2.826 7.260 2.619 1.00 97.56 119 CYS A O 1
ATOM 874 N N . ILE A 1 120 ? -3.051 5.211 1.686 1.00 97.50 120 ILE A N 1
ATOM 875 C CA . ILE A 1 120 ? -2.831 4.412 2.905 1.00 97.50 120 ILE A CA 1
ATOM 876 C C . ILE A 1 120 ? -1.469 3.706 2.908 1.00 97.50 120 ILE A C 1
ATOM 878 O O . ILE A 1 120 ? -0.937 3.388 3.971 1.00 97.50 120 ILE A O 1
ATOM 882 N N . GLY A 1 121 ? -0.878 3.496 1.732 1.00 97.56 121 GLY A N 1
ATOM 883 C CA . GLY A 1 121 ? 0.427 2.865 1.578 1.00 97.56 121 GLY A CA 1
ATOM 884 C C . GLY A 1 121 ? 1.386 3.724 0.769 1.00 97.56 121 GLY A C 1
ATOM 885 O O . GLY A 1 121 ? 1.026 4.792 0.278 1.00 97.56 121 GLY A O 1
ATOM 886 N N . GLN A 1 122 ? 2.604 3.227 0.620 1.00 98.25 122 GLN A N 1
ATOM 887 C CA . GLN A 1 122 ? 3.607 3.754 -0.291 1.00 98.25 122 GLN A CA 1
ATOM 888 C C . GLN A 1 122 ? 4.446 2.610 -0.861 1.00 98.25 122 GLN A C 1
ATOM 890 O O . GLN A 1 122 ? 4.768 1.658 -0.146 1.00 98.25 122 GLN A O 1
ATOM 895 N N . PHE A 1 123 ? 4.820 2.725 -2.132 1.00 98.31 123 PHE A N 1
ATOM 896 C CA . PHE A 1 123 ? 5.836 1.881 -2.748 1.00 98.31 123 PHE A CA 1
ATOM 897 C C . PHE A 1 123 ? 7.211 2.503 -2.530 1.00 98.31 123 PHE A C 1
ATOM 899 O O . PHE A 1 123 ? 7.424 3.665 -2.874 1.00 98.31 123 PHE A O 1
ATOM 906 N N . ILE A 1 124 ? 8.141 1.724 -1.989 1.00 98.00 124 ILE A N 1
ATOM 907 C CA . ILE A 1 124 ? 9.562 2.061 -1.890 1.00 98.00 124 ILE A CA 1
ATOM 908 C C . ILE A 1 124 ? 10.292 1.235 -2.958 1.00 98.00 124 ILE A C 1
ATOM 910 O O . ILE A 1 124 ? 10.432 0.026 -2.756 1.00 98.00 124 ILE A O 1
ATOM 914 N N . PRO A 1 125 ? 10.646 1.845 -4.103 1.00 92.62 125 PRO A N 1
ATOM 915 C CA . PRO A 1 125 ? 11.263 1.169 -5.244 1.00 92.62 125 PRO A CA 1
ATOM 916 C C . PRO A 1 125 ? 12.781 0.971 -5.117 1.00 92.62 125 PRO A C 1
ATOM 918 O O . PRO A 1 125 ? 13.397 1.574 -4.209 1.00 92.62 125 PRO A O 1
#